Protein AF-A0A640WJK4-F1 (afdb_monomer)

Foldseek 3Di:
DDDDDPDPPDDDDDPVLLVLLLCCCPPVVDDLVVSCVVVVHDSVVSQVSCVVVVNNPPVVPPVPPPVVVLVVVLQCCLPVVVDALVVSQVVCVVVVNHDDSVVSVVSQVVDDPVSVVSNVVSVVVVVVVVVVVVVVVVVVVD

Sequence (142 aa):
MATCKPRENYRPWTRAEYDLVEKAIMRDNRQYASIAAELGRSVKSVRGAAQRIGVSSCRRHWRSPDWSKLDRKIVDMLECELMTPRQIAEKLTALGNPVHKDTIYRRIAAMPHNIRERARRNGTRIRVATGERVQRRRKLAA

Nearest PDB structures (foldseek):
  5clv-assembly4_M  TM=7.783E-01  e=7.505E-01  Escherichia coli
  5cm3-assembly1_A  TM=6.796E-01  e=7.937E-01  Escherichia coli
  2h27-assembly2_D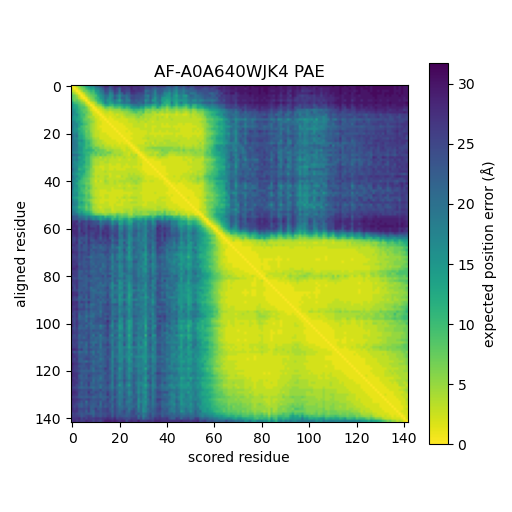  TM=8.608E-01  e=3.047E+00  Escherichia coli K-12
  4go1-assembly1_B-2  TM=9.492E-01  e=9.345E+00  Escherichia coli K-12
  1hlv-assembly1_A  TM=3.287E-01  e=1.555E+00  Homo sapiens

Organism: NCBI:txid2606937

pLDDT: mean 84.2, std 13.84, range [38.97, 95.44]

Mean predicted aligned error: 13.25 Å

Radius of gyration: 27.03 Å; Cα contacts (8 Å, |Δi|>4): 88; c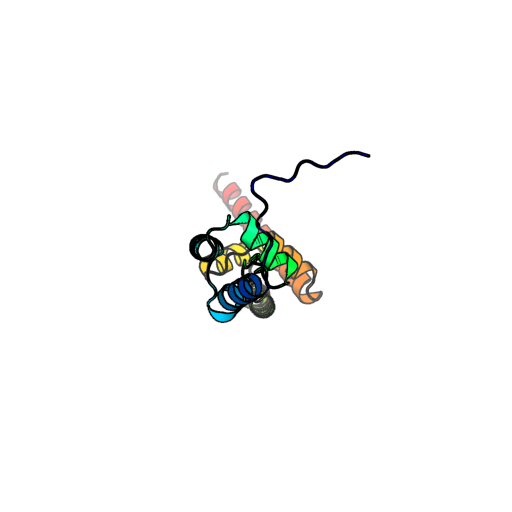hains: 1; bounding box: 52×34×88 Å

Structure (mmCIF, N/CA/C/O backbone):
data_AF-A0A640WJK4-F1
#
_entry.id   AF-A0A640WJK4-F1
#
loop_
_atom_site.group_PDB
_atom_site.id
_atom_site.type_symbol
_atom_site.label_atom_id
_atom_site.label_alt_id
_atom_site.label_comp_id
_atom_site.label_asym_id
_atom_site.label_entity_id
_atom_site.label_seq_id
_atom_site.pdbx_PDB_ins_code
_atom_site.Cartn_x
_atom_site.Cartn_y
_atom_site.Cartn_z
_atom_site.occupancy
_atom_site.B_iso_or_equiv
_atom_site.auth_seq_id
_atom_site.auth_comp_id
_atom_site.auth_asym_id
_atom_site.auth_atom_id
_atom_site.pdbx_PDB_model_num
ATOM 1 N N . MET A 1 1 ? 6.859 -3.807 56.913 1.00 38.97 1 MET A N 1
ATOM 2 C CA . MET A 1 1 ? 5.705 -3.693 55.994 1.00 38.97 1 MET A CA 1
ATOM 3 C C . MET A 1 1 ? 5.735 -2.305 55.370 1.00 38.97 1 MET A C 1
ATOM 5 O O . MET A 1 1 ? 5.607 -1.334 56.102 1.00 38.97 1 MET A O 1
ATOM 9 N N . ALA A 1 2 ? 6.015 -2.189 54.070 1.00 47.12 2 ALA A N 1
ATOM 10 C CA . ALA A 1 2 ? 6.084 -0.892 53.397 1.00 47.12 2 ALA A CA 1
ATOM 11 C C . ALA A 1 2 ? 4.663 -0.359 53.156 1.00 47.12 2 ALA A C 1
ATOM 13 O O . ALA A 1 2 ? 3.903 -0.938 52.384 1.00 47.12 2 ALA A O 1
ATOM 14 N N . THR A 1 3 ? 4.291 0.727 53.829 1.00 49.97 3 THR A N 1
ATOM 15 C CA . THR A 1 3 ? 3.040 1.438 53.567 1.00 49.97 3 THR A CA 1
ATOM 16 C C . THR A 1 3 ? 3.213 2.253 52.285 1.00 49.97 3 THR A C 1
ATOM 18 O O . THR A 1 3 ? 3.910 3.266 52.243 1.00 49.97 3 THR A O 1
ATOM 21 N N . CYS A 1 4 ? 2.626 1.785 51.181 1.00 52.59 4 CYS A N 1
ATOM 22 C CA . CYS A 1 4 ? 2.560 2.575 49.957 1.00 52.59 4 CYS A CA 1
ATOM 23 C C . CYS A 1 4 ? 1.761 3.853 50.242 1.00 52.59 4 CYS A C 1
ATOM 25 O O . CYS A 1 4 ? 0.564 3.783 50.516 1.00 52.59 4 CYS A O 1
ATOM 27 N N . LYS A 1 5 ? 2.418 5.019 50.173 1.00 54.62 5 LYS A N 1
ATOM 28 C CA . LYS A 1 5 ? 1.742 6.321 50.243 1.00 54.62 5 LYS A CA 1
ATOM 29 C C . LYS A 1 5 ? 0.614 6.355 49.197 1.00 54.62 5 LYS A C 1
ATOM 31 O O . LYS A 1 5 ? 0.883 6.051 48.028 1.00 54.62 5 LYS A O 1
ATOM 36 N N . PRO A 1 6 ? -0.630 6.701 49.571 1.00 52.44 6 PRO A N 1
ATOM 37 C CA . PRO A 1 6 ? -1.701 6.847 48.599 1.00 52.44 6 PRO A CA 1
ATOM 38 C C . PRO A 1 6 ? -1.326 7.960 47.616 1.00 52.44 6 PRO A C 1
ATOM 40 O O . PRO A 1 6 ? -0.845 9.022 48.006 1.00 52.44 6 PRO A O 1
ATOM 43 N N . ARG A 1 7 ? -1.503 7.709 46.315 1.00 58.22 7 ARG A N 1
ATOM 44 C CA . ARG A 1 7 ? -1.344 8.754 45.300 1.00 58.22 7 ARG A CA 1
ATOM 45 C C . ARG A 1 7 ? -2.455 9.779 45.530 1.00 58.22 7 ARG A C 1
ATOM 47 O O . ARG A 1 7 ? -3.611 9.443 45.297 1.00 58.22 7 ARG A O 1
ATOM 54 N N . GLU A 1 8 ? -2.103 11.001 45.927 1.00 56.00 8 GLU A N 1
ATOM 55 C CA . GLU A 1 8 ? -3.029 12.109 46.254 1.00 56.00 8 GLU A CA 1
ATOM 56 C C . GLU A 1 8 ? -4.069 12.421 45.156 1.00 56.00 8 GLU A C 1
ATOM 58 O O . GLU A 1 8 ? -5.093 13.028 45.432 1.00 56.00 8 GLU A O 1
ATOM 63 N N . ASN A 1 9 ? -3.873 11.926 43.928 1.00 61.75 9 ASN A N 1
ATOM 64 C CA . ASN A 1 9 ? -4.767 12.131 42.781 1.00 61.75 9 ASN A CA 1
ATOM 65 C C . ASN A 1 9 ? -5.485 10.854 42.289 1.00 61.75 9 ASN A C 1
ATOM 67 O O . ASN A 1 9 ? -5.917 10.783 41.133 1.00 61.75 9 ASN A O 1
ATOM 71 N N . TYR A 1 10 ? -5.583 9.799 43.107 1.00 67.06 10 TYR A N 1
ATOM 72 C CA . TYR A 1 10 ? -6.258 8.560 42.706 1.00 67.06 10 TYR A CA 1
ATOM 73 C C . TYR A 1 10 ? -7.779 8.643 42.897 1.00 67.06 10 TYR A C 1
ATOM 75 O O . TYR A 1 10 ? -8.307 8.356 43.966 1.00 67.06 10 TYR A O 1
ATOM 83 N N . ARG A 1 11 ? -8.497 8.978 41.818 1.00 80.38 11 ARG A N 1
ATOM 84 C CA . ARG A 1 11 ? -9.961 8.859 41.749 1.00 80.38 11 ARG A CA 1
ATOM 85 C C . ARG A 1 11 ? -10.349 7.475 41.194 1.00 80.38 11 ARG A C 1
ATOM 87 O O . ARG A 1 11 ? -10.099 7.230 40.003 1.00 80.38 11 ARG A O 1
ATOM 94 N N . PRO A 1 12 ? -10.952 6.567 41.988 1.00 83.62 12 PRO A N 1
ATOM 95 C CA . PRO A 1 12 ? -11.393 5.259 41.501 1.00 83.62 12 PRO A CA 1
ATOM 96 C C . PRO A 1 12 ? -12.452 5.420 40.405 1.00 83.62 12 PRO A C 1
ATOM 98 O O . PRO A 1 12 ? -13.181 6.408 40.385 1.00 83.62 12 PRO A O 1
ATOM 101 N N . TRP A 1 13 ? -12.483 4.493 39.448 1.00 86.94 13 TRP A N 1
ATOM 102 C CA . TRP A 1 13 ? -13.453 4.515 38.350 1.00 86.94 13 TRP A CA 1
ATOM 103 C C . TRP A 1 13 ? -14.763 3.870 38.793 1.00 86.94 13 TRP A C 1
ATOM 105 O O . TRP A 1 13 ? -14.747 2.747 39.296 1.00 86.94 13 TRP A O 1
ATOM 115 N N . THR A 1 14 ? -15.884 4.552 38.582 1.00 89.19 14 THR A N 1
ATOM 116 C CA . THR A 1 14 ? -17.212 3.978 38.822 1.00 89.19 14 THR A CA 1
ATOM 117 C C . THR A 1 14 ? -17.709 3.229 37.589 1.00 89.19 14 THR A C 1
ATOM 119 O O . THR A 1 14 ? -17.254 3.464 36.467 1.00 89.19 14 THR A O 1
ATOM 122 N N . ARG A 1 15 ? -18.678 2.324 37.778 1.00 86.19 15 ARG A N 1
ATOM 123 C CA . ARG A 1 15 ? -19.282 1.593 36.656 1.00 86.19 15 ARG A CA 1
ATOM 124 C C . ARG A 1 15 ? -19.960 2.533 35.653 1.00 86.19 15 ARG A C 1
ATOM 126 O O . ARG A 1 15 ? -19.750 2.381 34.458 1.00 86.19 15 ARG A O 1
ATOM 133 N N . ALA A 1 16 ? -20.660 3.557 36.142 1.00 86.81 16 ALA A N 1
ATOM 134 C CA . ALA A 1 16 ? -21.301 4.562 35.296 1.00 86.81 16 ALA A CA 1
ATOM 135 C C . ALA A 1 16 ? -20.293 5.347 34.433 1.00 86.81 16 ALA A C 1
ATOM 137 O O . ALA A 1 16 ? -20.574 5.639 33.273 1.00 86.81 16 ALA A O 1
ATOM 138 N N . GLU A 1 17 ? -19.100 5.651 34.962 1.00 87.31 17 GLU A N 1
ATOM 139 C CA . GLU A 1 17 ? -18.035 6.290 34.176 1.00 87.31 17 GLU A CA 1
ATOM 140 C C . GLU A 1 17 ? -17.533 5.375 33.050 1.00 87.31 17 GLU A C 1
ATOM 142 O O . GLU A 1 17 ? -17.248 5.855 31.954 1.00 87.31 17 GLU A O 1
ATOM 147 N N . TYR A 1 18 ? -17.444 4.062 33.286 1.00 87.88 18 TYR A N 1
ATOM 148 C CA . TYR A 1 18 ? -17.097 3.108 32.232 1.00 87.88 18 TYR A CA 1
ATOM 149 C C . TYR A 1 18 ? -18.170 3.017 31.151 1.00 87.88 18 TYR A C 1
ATOM 151 O O . TYR A 1 18 ? -17.827 3.066 29.971 1.00 87.88 18 TYR A O 1
ATOM 159 N N . ASP A 1 19 ? -19.442 2.944 31.541 1.00 87.00 19 ASP A N 1
ATOM 160 C CA . ASP A 1 19 ? -20.553 2.852 30.592 1.00 87.00 19 ASP A CA 1
ATOM 161 C C . ASP A 1 19 ? -20.664 4.136 29.739 1.00 87.00 19 ASP A C 1
ATOM 163 O O . ASP A 1 19 ? -21.013 4.079 28.558 1.00 87.00 19 ASP A O 1
ATOM 167 N N . LEU A 1 20 ? -20.316 5.305 30.299 1.00 86.62 20 LEU A N 1
ATOM 168 C CA . LEU A 1 20 ? -20.230 6.567 29.552 1.00 86.62 20 LEU A CA 1
ATOM 169 C C . LEU A 1 20 ? -19.080 6.535 28.540 1.00 86.62 20 LEU A C 1
ATOM 171 O O . LEU A 1 20 ? -19.283 6.876 27.376 1.00 86.62 20 LEU A O 1
ATOM 175 N N . VAL A 1 21 ? -17.888 6.091 28.953 1.00 86.19 21 VAL A N 1
ATOM 176 C CA . VAL A 1 21 ? -16.728 5.946 28.055 1.00 86.19 21 VAL A CA 1
ATOM 177 C C . VAL A 1 21 ? -17.039 4.976 26.912 1.00 86.19 21 VAL A C 1
ATOM 179 O O . VAL A 1 21 ? -16.734 5.279 25.760 1.00 86.19 21 VAL A O 1
ATOM 182 N N . GLU A 1 22 ? -17.676 3.842 27.205 1.00 83.44 22 GLU A N 1
ATOM 183 C CA . GLU A 1 22 ? -18.126 2.874 26.203 1.00 83.44 22 GLU A CA 1
ATOM 184 C C . GLU A 1 22 ? -19.106 3.499 25.208 1.00 83.44 22 GLU A C 1
ATOM 186 O O . GLU A 1 22 ? -18.848 3.471 24.003 1.00 83.44 22 GLU A O 1
ATOM 191 N N . LYS A 1 23 ? -20.184 4.131 25.690 1.00 84.19 23 LYS A N 1
ATOM 192 C CA . LYS A 1 23 ? -21.183 4.783 24.827 1.00 84.19 23 LYS A CA 1
ATOM 193 C C . LYS A 1 23 ? -20.561 5.885 23.970 1.00 84.19 23 LYS A C 1
ATOM 195 O O . LYS A 1 23 ? -20.757 5.886 22.757 1.00 84.19 23 LYS A O 1
ATOM 200 N N . ALA A 1 24 ? -19.760 6.766 24.564 1.00 84.06 24 ALA A N 1
ATOM 201 C CA . ALA A 1 24 ? -19.161 7.893 23.858 1.00 84.06 24 ALA A CA 1
ATOM 202 C C . ALA A 1 24 ? -18.168 7.454 22.766 1.00 84.06 24 ALA A C 1
ATOM 204 O O . ALA A 1 24 ? -18.048 8.119 21.735 1.00 84.06 24 ALA A O 1
ATOM 205 N N . ILE A 1 25 ? -17.456 6.339 22.969 1.00 79.81 25 ILE A N 1
ATOM 206 C 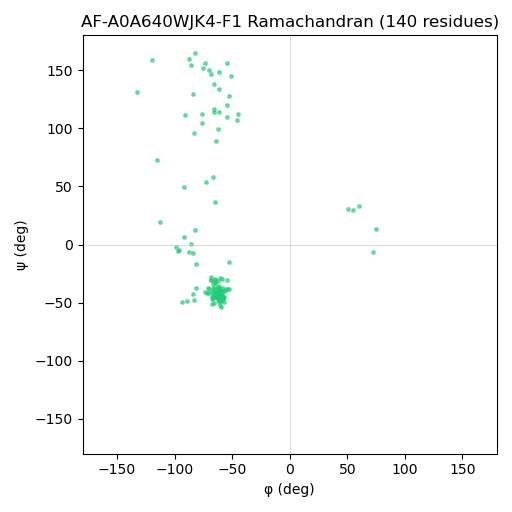CA . ILE A 1 25 ? -16.507 5.811 21.980 1.00 79.81 25 ILE A CA 1
ATOM 207 C C . ILE A 1 25 ? -17.223 4.981 20.913 1.00 79.81 25 ILE A C 1
ATOM 209 O O . ILE A 1 25 ? -16.952 5.170 19.728 1.00 79.81 25 ILE A O 1
ATOM 213 N N . MET A 1 26 ? -18.106 4.063 21.310 1.00 74.69 26 MET A N 1
ATOM 214 C CA . MET A 1 26 ? -18.721 3.105 20.388 1.00 74.69 26 MET A CA 1
ATOM 215 C C . MET A 1 26 ? -19.909 3.677 19.615 1.00 74.69 26 MET A C 1
ATOM 217 O O . MET A 1 26 ? -20.071 3.337 18.446 1.00 74.69 26 MET A O 1
ATOM 221 N N . ARG A 1 27 ? -20.740 4.523 20.239 1.00 75.06 27 ARG A N 1
ATOM 222 C CA . ARG A 1 27 ? -21.951 5.076 19.606 1.00 75.06 27 ARG A CA 1
ATOM 223 C C . ARG A 1 27 ? -21.688 6.428 18.961 1.00 75.06 27 ARG A C 1
ATOM 225 O O . ARG A 1 27 ? -21.982 6.610 17.786 1.00 75.06 27 ARG A O 1
ATOM 232 N N . ASP A 1 28 ? -21.062 7.337 19.704 1.00 75.31 28 ASP A N 1
ATOM 233 C CA . ASP A 1 28 ? -20.915 8.733 19.271 1.00 75.31 28 ASP A CA 1
ATOM 234 C C . ASP A 1 28 ? -19.566 9.014 18.584 1.00 75.31 28 ASP A C 1
ATOM 236 O O . ASP A 1 28 ? -19.318 10.120 18.103 1.00 75.31 28 ASP A O 1
ATOM 240 N N . ASN A 1 29 ? -18.662 8.024 18.550 1.00 73.81 29 ASN A N 1
ATOM 241 C CA . ASN A 1 29 ? -17.319 8.110 17.963 1.00 73.81 29 ASN A CA 1
ATOM 242 C C . ASN A 1 29 ? -16.497 9.330 18.446 1.00 73.81 29 ASN A C 1
ATOM 244 O O . ASN A 1 29 ? -15.646 9.874 17.723 1.00 73.81 29 ASN A O 1
ATOM 248 N N . ARG A 1 30 ? -16.737 9.766 19.688 1.00 80.31 30 ARG A N 1
ATOM 249 C CA . ARG A 1 30 ? -16.122 10.962 20.270 1.00 80.31 30 ARG A CA 1
ATOM 250 C C . ARG A 1 30 ? -14.637 10.744 20.542 1.00 80.31 30 ARG A C 1
ATOM 252 O O . ARG A 1 30 ? -14.161 9.632 20.779 1.00 80.31 30 ARG A O 1
ATOM 259 N N . GLN A 1 31 ? -13.869 11.829 20.474 1.00 79.88 31 GLN A N 1
ATOM 260 C CA . GLN A 1 31 ? -12.436 11.782 20.753 1.00 79.88 31 GLN A CA 1
ATOM 261 C C . GLN A 1 31 ? -12.174 11.680 22.262 1.00 79.88 31 GLN A C 1
ATOM 263 O O . GLN A 1 31 ? -12.926 12.201 23.082 1.00 79.88 31 GLN A O 1
ATOM 268 N N . TYR A 1 32 ? -11.051 11.070 22.649 1.00 83.81 32 TYR A N 1
ATOM 269 C CA . TYR A 1 32 ? -10.687 10.941 24.066 1.00 83.81 32 TYR A CA 1
ATOM 270 C C . TYR A 1 32 ? -10.559 12.289 24.788 1.00 83.81 32 TYR A C 1
ATOM 272 O O . TYR A 1 32 ? -10.819 12.354 25.984 1.00 83.81 32 TYR A O 1
ATOM 280 N N . ALA A 1 33 ? -10.187 13.358 24.074 1.00 84.12 33 ALA A N 1
ATOM 281 C CA . ALA A 1 33 ? -10.082 14.704 24.635 1.00 84.12 33 ALA A CA 1
ATOM 282 C C . ALA A 1 33 ? -11.440 15.264 25.091 1.00 84.12 33 ALA A C 1
ATOM 284 O O . ALA A 1 33 ? -11.530 15.817 26.182 1.00 84.12 33 ALA A O 1
ATOM 285 N N . SER A 1 34 ? -12.507 15.065 24.310 1.00 83.12 34 SER A N 1
ATOM 286 C CA . SER A 1 34 ? -13.843 15.541 24.688 1.00 83.12 34 SER A CA 1
ATOM 287 C C . SER A 1 34 ? -14.428 14.740 25.852 1.00 83.12 34 SER A C 1
ATOM 289 O O . SER A 1 34 ? -15.037 15.314 26.745 1.00 83.12 34 SER A O 1
ATOM 291 N N . ILE A 1 35 ? -14.187 13.425 25.880 1.00 86.38 35 ILE A N 1
ATOM 292 C CA . ILE A 1 35 ? -14.633 12.546 26.976 1.00 86.38 35 ILE A CA 1
ATOM 293 C C . ILE A 1 35 ? -13.897 12.894 28.281 1.00 86.38 35 ILE A C 1
ATOM 295 O O . ILE A 1 35 ? -14.476 12.880 29.362 1.00 86.38 35 ILE A O 1
ATOM 299 N N . ALA A 1 36 ? -12.611 13.236 28.181 1.00 88.19 36 ALA A N 1
ATOM 300 C CA . ALA A 1 36 ? -11.800 13.684 29.308 1.00 88.19 36 ALA A CA 1
ATOM 301 C C . ALA A 1 36 ? -12.316 14.995 29.921 1.00 88.19 36 ALA A C 1
ATOM 303 O O . ALA A 1 36 ? -12.410 15.086 31.146 1.00 88.19 36 ALA A O 1
ATOM 304 N N . ALA A 1 37 ? -12.690 15.964 29.079 1.00 87.62 37 ALA A N 1
ATOM 305 C CA . ALA A 1 37 ? -13.271 17.230 29.521 1.00 87.62 37 ALA A CA 1
ATOM 306 C C . ALA A 1 37 ? -14.607 17.026 30.256 1.00 87.62 37 ALA A C 1
ATOM 308 O O . ALA A 1 37 ? -14.823 17.621 31.305 1.00 87.62 37 ALA A O 1
ATOM 309 N N . GLU A 1 38 ? -15.460 16.133 29.754 1.00 86.88 38 GLU A N 1
ATOM 310 C CA . GLU A 1 38 ? -16.771 15.836 30.347 1.00 86.88 38 GLU A CA 1
ATOM 311 C C . GLU A 1 38 ? -16.673 15.090 31.687 1.00 86.88 38 GLU A C 1
ATOM 313 O O . GLU A 1 38 ? -17.404 15.386 32.626 1.00 86.88 38 GLU A O 1
ATOM 318 N N . LEU A 1 39 ? -15.729 14.153 31.812 1.00 85.25 39 LEU A N 1
ATOM 319 C CA . LEU A 1 39 ? -15.529 13.375 33.042 1.00 85.25 39 LEU A CA 1
ATOM 320 C C . LEU A 1 39 ? -14.655 14.084 34.090 1.00 85.25 39 LEU A C 1
ATOM 322 O O . LEU A 1 39 ? -14.471 13.552 35.194 1.00 85.25 39 LEU A O 1
ATOM 326 N N . GLY A 1 40 ? -14.058 15.229 33.741 1.00 87.00 40 GLY A N 1
ATOM 327 C CA . GLY A 1 40 ? -13.067 15.916 34.574 1.00 87.00 40 GLY A CA 1
ATOM 328 C C . GLY A 1 40 ? -11.835 15.048 34.860 1.00 87.00 40 GLY A C 1
ATOM 329 O O . GLY A 1 40 ? -11.275 15.085 35.954 1.00 87.00 40 GLY A O 1
ATOM 330 N N . ARG A 1 41 ? -11.438 14.191 33.911 1.00 86.94 41 ARG A N 1
ATOM 331 C CA . ARG A 1 41 ? -10.297 13.267 34.049 1.00 86.94 41 ARG A CA 1
ATOM 332 C C . ARG A 1 41 ? -9.247 13.558 32.987 1.00 86.94 41 ARG A C 1
ATOM 334 O O . ARG A 1 41 ? -9.537 14.098 31.931 1.00 86.94 41 ARG A O 1
ATOM 341 N N . SER A 1 42 ? -8.007 13.137 33.225 1.00 87.19 42 SER A N 1
ATOM 342 C CA . SER A 1 42 ? -6.961 13.262 32.206 1.00 87.19 42 SER A CA 1
ATOM 343 C C . SER A 1 42 ? -7.215 12.333 31.013 1.00 87.19 42 SER A C 1
ATOM 345 O O . SER A 1 42 ? -7.666 11.194 31.168 1.00 87.19 42 SER A O 1
ATOM 347 N N . VAL A 1 43 ? -6.825 12.778 29.816 1.00 86.75 43 VAL A N 1
ATOM 348 C CA . VAL A 1 43 ? -6.917 11.988 28.571 1.00 86.75 43 VAL A CA 1
ATOM 349 C C . VAL A 1 43 ? -6.222 10.628 28.712 1.00 86.75 43 VAL A C 1
ATOM 351 O O . VAL A 1 43 ? -6.726 9.607 28.245 1.00 86.75 43 VAL A O 1
ATOM 354 N N . LYS A 1 44 ? -5.080 10.586 29.414 1.00 85.00 44 LYS A N 1
ATOM 355 C CA . LYS A 1 44 ? -4.336 9.346 29.689 1.00 85.00 44 LYS A CA 1
ATOM 356 C C . LYS A 1 44 ? -5.149 8.366 30.544 1.00 85.00 44 LYS A C 1
ATOM 358 O O . LYS A 1 44 ? -5.112 7.166 30.281 1.00 85.00 44 LYS A O 1
ATOM 363 N N . SER A 1 45 ? -5.901 8.870 31.524 1.00 86.69 45 SER A N 1
ATOM 364 C CA . SER A 1 45 ? -6.776 8.060 32.379 1.00 86.69 45 SER A CA 1
ATOM 365 C C . SER A 1 45 ? -7.942 7.470 31.584 1.00 86.69 45 SER A C 1
ATOM 367 O O . SER A 1 45 ? -8.179 6.266 31.663 1.00 86.69 45 SER A O 1
ATOM 369 N N . VAL A 1 46 ? -8.600 8.280 30.744 1.00 87.50 46 VAL A N 1
ATOM 370 C CA . VAL A 1 46 ? -9.689 7.828 29.855 1.00 87.50 46 VAL A CA 1
ATOM 371 C C . VAL A 1 46 ? -9.193 6.771 28.868 1.00 87.50 46 VAL A C 1
ATOM 373 O O . VAL A 1 46 ? -9.830 5.735 28.706 1.00 87.50 46 VAL A O 1
ATOM 376 N N . ARG A 1 47 ? -8.011 6.965 28.269 1.00 85.31 47 ARG A N 1
ATOM 377 C CA . ARG A 1 47 ? -7.390 5.967 27.385 1.00 85.31 47 ARG A CA 1
ATOM 378 C C . ARG A 1 47 ? -7.124 4.643 28.109 1.00 85.31 47 ARG A C 1
ATOM 380 O O . ARG A 1 47 ? -7.424 3.583 27.568 1.00 85.31 47 ARG A O 1
ATOM 387 N N . GLY A 1 48 ? -6.583 4.699 29.328 1.00 86.00 48 GLY A N 1
ATOM 388 C CA . GLY A 1 48 ? -6.342 3.509 30.148 1.00 86.00 48 GLY A CA 1
ATOM 389 C C . GLY A 1 48 ? -7.630 2.836 30.634 1.00 86.00 48 GLY A C 1
ATOM 390 O O . GLY A 1 48 ? -7.661 1.621 30.811 1.00 86.00 48 GLY A O 1
ATOM 391 N N . ALA A 1 49 ? -8.708 3.592 30.848 1.00 86.88 49 ALA A N 1
ATOM 392 C CA . ALA A 1 49 ? -10.031 3.033 31.114 1.00 86.88 49 ALA A CA 1
ATOM 393 C C . ALA A 1 49 ? -10.592 2.322 29.887 1.00 86.88 49 ALA A C 1
ATOM 395 O O . ALA A 1 49 ? -10.91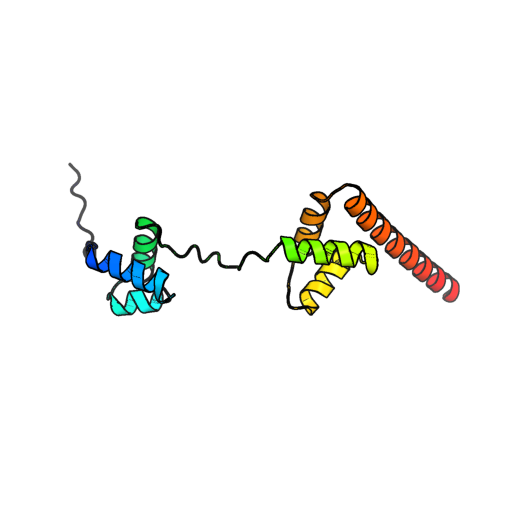5 1.147 29.999 1.00 86.88 49 ALA A O 1
ATOM 396 N N . ALA A 1 50 ? -10.593 2.978 28.724 1.00 85.19 50 ALA A N 1
ATOM 397 C CA . ALA A 1 50 ? -11.057 2.391 27.472 1.00 85.19 50 ALA A CA 1
ATOM 398 C C . ALA A 1 50 ? -10.308 1.089 27.134 1.00 85.19 50 ALA A C 1
ATOM 400 O O . ALA A 1 50 ? -10.919 0.121 26.698 1.00 85.19 50 ALA A O 1
ATOM 401 N N . GLN A 1 51 ? -8.998 1.028 27.397 1.00 83.25 51 GLN A N 1
ATOM 402 C CA . GLN A 1 51 ? -8.212 -0.196 27.215 1.00 83.25 51 GLN A CA 1
ATOM 403 C C . GLN A 1 51 ? -8.644 -1.323 28.163 1.00 83.25 51 GLN A C 1
ATOM 405 O O . GLN A 1 51 ? -8.734 -2.468 27.736 1.00 83.25 51 GLN A O 1
ATOM 410 N N . ARG A 1 52 ? -8.940 -1.009 29.432 1.00 83.25 52 ARG A N 1
ATOM 411 C CA . ARG A 1 52 ? -9.391 -1.998 30.428 1.00 83.25 52 ARG A CA 1
ATOM 412 C C . ARG A 1 52 ? -10.762 -2.591 30.107 1.00 83.25 52 ARG A C 1
ATOM 414 O O . ARG A 1 52 ? -10.972 -3.762 30.386 1.00 83.25 52 ARG A O 1
ATOM 421 N N . ILE A 1 53 ? -11.663 -1.809 29.513 1.00 82.81 53 ILE A N 1
ATOM 422 C CA . ILE A 1 53 ? -12.989 -2.287 29.083 1.00 82.81 53 ILE A CA 1
ATOM 423 C C . ILE A 1 53 ? -13.007 -2.788 27.630 1.00 82.81 53 ILE A C 1
ATOM 425 O O . ILE A 1 53 ? -14.069 -3.058 27.091 1.00 82.81 53 ILE A O 1
ATOM 429 N N . GLY A 1 54 ? -11.851 -2.880 26.963 1.00 76.56 54 GLY A N 1
ATOM 430 C CA . GLY A 1 54 ? -11.745 -3.389 25.588 1.00 76.56 54 GLY A CA 1
ATOM 431 C C . GLY A 1 54 ? -12.287 -2.458 24.496 1.00 76.56 54 GLY A C 1
ATOM 432 O O . GLY A 1 54 ? -12.082 -2.722 23.316 1.00 76.56 54 GLY A O 1
ATOM 433 N N . VAL A 1 55 ? -12.917 -1.339 24.860 1.00 74.94 55 VAL A N 1
ATOM 434 C CA . VAL A 1 55 ? -13.483 -0.365 23.910 1.00 74.94 55 VAL A CA 1
ATOM 435 C C . VAL A 1 55 ? -12.466 0.655 23.428 1.00 74.94 55 VAL A C 1
ATOM 437 O O . VAL A 1 55 ? -12.827 1.553 22.669 1.00 74.94 55 VAL A O 1
ATOM 440 N N . SER A 1 56 ? -11.207 0.570 23.889 1.00 65.31 56 SER A N 1
ATOM 441 C CA . SER A 1 56 ? -10.122 1.388 23.359 1.00 65.31 56 SER A CA 1
ATOM 442 C C . SER A 1 56 ? -10.246 1.338 21.862 1.00 65.31 56 SER A C 1
ATOM 444 O O . SER A 1 56 ? -10.053 0.275 21.267 1.00 65.31 56 SER A O 1
ATOM 446 N N . SER A 1 57 ? -10.583 2.484 21.269 1.00 53.78 57 SER A N 1
ATOM 447 C CA . SER A 1 57 ? -10.474 2.611 19.842 1.00 53.78 57 SER A CA 1
ATOM 448 C C . SER A 1 57 ? -9.032 2.226 19.571 1.00 53.78 57 SER A C 1
ATOM 450 O O . SER A 1 57 ? -8.069 2.909 19.947 1.00 53.78 57 SER A O 1
ATOM 452 N N . CYS A 1 58 ? -8.874 1.064 18.963 1.00 45.31 58 CYS A N 1
ATOM 453 C CA . CYS A 1 58 ? -7.716 0.699 18.201 1.00 45.31 58 CYS A CA 1
ATOM 454 C C . CYS A 1 58 ? -7.726 1.627 16.981 1.00 45.31 58 CYS A C 1
ATOM 456 O O . CYS A 1 58 ? -7.655 1.193 15.841 1.00 45.31 58 CYS A O 1
ATOM 458 N N . ARG A 1 59 ? -7.717 2.947 17.239 1.00 45.31 59 ARG A N 1
ATOM 459 C CA . ARG A 1 59 ? -7.355 4.048 16.359 1.00 45.31 59 ARG A CA 1
ATOM 460 C C . ARG A 1 59 ? -5.868 3.956 15.989 1.00 45.31 59 ARG A C 1
ATOM 462 O O . ARG A 1 59 ? -5.230 4.957 15.711 1.00 45.31 59 ARG A O 1
ATOM 469 N N . ARG A 1 60 ? -5.344 2.741 15.801 1.00 43.97 60 ARG A N 1
ATOM 470 C CA . ARG A 1 60 ? -4.615 2.436 14.567 1.00 43.97 60 ARG A CA 1
ATOM 471 C C . ARG A 1 60 ? -5.643 2.326 13.427 1.00 43.97 60 ARG A C 1
ATOM 473 O O . ARG A 1 60 ? -5.712 1.334 12.722 1.00 43.97 60 ARG A O 1
ATOM 480 N N . HIS A 1 61 ? -6.458 3.368 13.265 1.00 43.81 61 HIS A N 1
ATOM 481 C CA . HIS A 1 61 ? -7.308 3.600 12.107 1.00 43.81 61 HIS A CA 1
ATOM 482 C C . HIS A 1 61 ? -6.528 4.465 11.115 1.00 43.81 61 HIS A C 1
ATOM 484 O O . HIS A 1 61 ? -7.056 5.425 10.562 1.00 43.81 61 HIS A O 1
ATOM 490 N N . TRP A 1 62 ? -5.288 4.080 10.807 1.00 44.09 62 TRP A N 1
ATOM 491 C CA . TRP A 1 62 ? -5.000 4.050 9.382 1.00 44.09 62 TRP A CA 1
ATOM 492 C C . TRP A 1 62 ? -5.975 3.000 8.885 1.00 44.09 62 TRP A C 1
ATOM 494 O O . TRP A 1 62 ? -5.774 1.827 9.189 1.00 44.09 62 TRP A O 1
ATOM 504 N N . ARG A 1 63 ? -7.119 3.425 8.325 1.00 55.09 63 ARG A N 1
ATOM 505 C CA . ARG A 1 63 ? -8.067 2.507 7.691 1.00 55.09 63 ARG A CA 1
ATOM 506 C C . ARG A 1 63 ? -7.197 1.602 6.838 1.00 55.09 63 ARG A C 1
ATOM 508 O O . ARG A 1 63 ? -6.587 2.105 5.896 1.00 55.09 63 ARG A O 1
ATOM 515 N N . SER A 1 64 ? -7.021 0.345 7.259 1.00 61.88 64 SER A N 1
ATOM 516 C CA . SER A 1 64 ? -6.216 -0.585 6.481 1.00 61.88 64 SER A CA 1
ATOM 517 C C . SER A 1 64 ? -6.860 -0.545 5.108 1.00 61.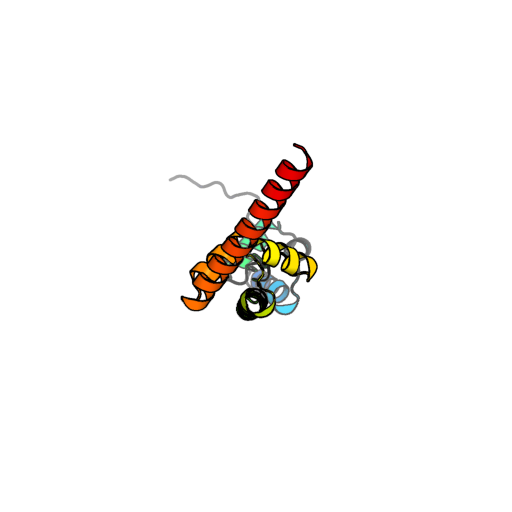88 64 SER A C 1
ATOM 519 O O . SER A 1 64 ? -8.081 -0.738 5.043 1.00 61.88 64 SER A O 1
ATOM 521 N N . PRO A 1 65 ? -6.118 -0.158 4.059 1.00 70.50 65 PRO A N 1
ATOM 522 C CA . PRO A 1 65 ? -6.705 -0.063 2.745 1.00 70.50 65 PR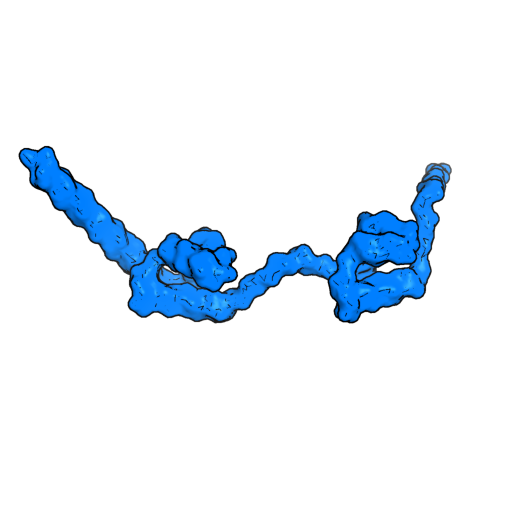O A CA 1
ATOM 523 C C . PRO A 1 65 ? -7.430 -1.369 2.444 1.00 70.50 65 PRO A C 1
ATOM 525 O O . PRO A 1 65 ? -6.996 -2.434 2.891 1.00 70.50 65 PRO A O 1
ATOM 528 N N . ASP A 1 66 ? -8.544 -1.289 1.726 1.00 85.06 66 ASP A N 1
ATOM 529 C CA . ASP A 1 66 ? -9.213 -2.486 1.231 1.00 85.06 66 ASP A CA 1
ATOM 530 C C . ASP A 1 66 ? -8.262 -3.176 0.241 1.00 85.06 66 ASP A C 1
ATOM 532 O O . ASP A 1 66 ? -8.217 -2.858 -0.951 1.00 85.06 66 ASP A O 1
ATOM 536 N N . TRP A 1 67 ? -7.420 -4.062 0.778 1.00 88.00 67 TRP A N 1
ATOM 537 C CA . TRP A 1 67 ? -6.341 -4.707 0.042 1.00 88.00 67 TRP A CA 1
ATOM 538 C C . TRP A 1 67 ? -6.888 -5.597 -1.058 1.00 88.00 67 TRP A C 1
ATOM 540 O O . TRP A 1 67 ? -6.264 -5.689 -2.103 1.00 88.00 67 TRP A O 1
ATOM 550 N N . SER A 1 68 ? -8.080 -6.164 -0.885 1.00 88.50 68 SER A N 1
ATOM 551 C CA . SER A 1 68 ? -8.742 -6.940 -1.931 1.00 88.50 68 SER A CA 1
ATOM 552 C C . SER A 1 68 ? -9.026 -6.081 -3.165 1.00 88.50 68 SER A C 1
ATOM 554 O O . SER A 1 68 ? -8.817 -6.526 -4.292 1.00 88.50 68 SER A O 1
ATOM 556 N N . LYS A 1 69 ? -9.455 -4.825 -2.977 1.00 90.56 69 LYS A N 1
ATOM 557 C CA . LYS A 1 69 ? -9.651 -3.881 -4.090 1.00 90.56 69 LYS A CA 1
ATOM 558 C C . LYS A 1 69 ? -8.335 -3.365 -4.658 1.00 90.56 69 LYS A C 1
ATOM 560 O O . LYS A 1 69 ? -8.216 -3.232 -5.874 1.00 90.56 69 LYS A O 1
ATOM 565 N N . LEU A 1 70 ? -7.360 -3.055 -3.804 1.00 92.00 70 LEU A N 1
ATOM 566 C CA . LEU A 1 70 ? -6.056 -2.579 -4.268 1.00 92.00 70 LEU A CA 1
ATOM 567 C C . LEU A 1 70 ? -5.284 -3.653 -5.027 1.00 92.00 70 LEU A C 1
ATOM 569 O O . LEU A 1 70 ? -4.675 -3.336 -6.039 1.00 92.00 70 LEU A O 1
ATOM 573 N N . ASP A 1 71 ? -5.340 -4.907 -4.594 1.00 93.94 71 ASP A N 1
ATOM 574 C CA . ASP A 1 71 ? -4.670 -6.015 -5.268 1.00 93.94 71 ASP A CA 1
ATOM 575 C C . ASP A 1 71 ? -5.221 -6.227 -6.675 1.00 93.94 71 ASP A C 1
ATOM 577 O O . ASP A 1 71 ? -4.434 -6.385 -7.602 1.00 93.94 71 ASP A O 1
ATOM 581 N N . ARG A 1 72 ? -6.549 -6.157 -6.857 1.00 94.06 72 ARG A N 1
ATOM 582 C CA . ARG A 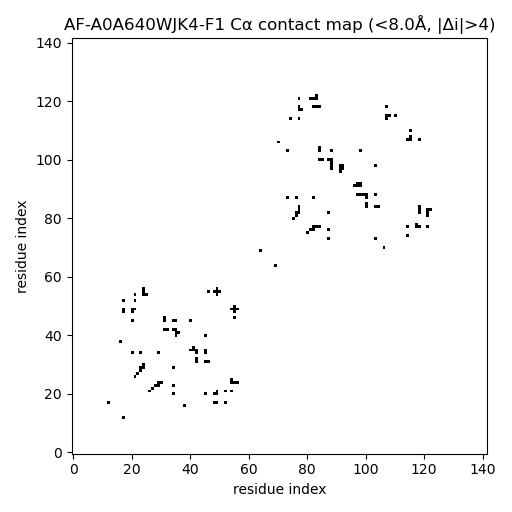1 72 ? -7.165 -6.202 -8.195 1.00 94.06 72 ARG A CA 1
ATOM 583 C C . ARG A 1 72 ? -6.620 -5.087 -9.083 1.00 94.06 72 ARG A C 1
ATOM 585 O O . ARG A 1 72 ? -6.108 -5.367 -10.155 1.00 94.06 72 ARG A O 1
ATOM 592 N N . LYS A 1 73 ? -6.598 -3.847 -8.581 1.00 94.06 73 LYS A N 1
ATOM 593 C CA . LYS A 1 73 ? -6.017 -2.708 -9.313 1.00 94.06 73 LYS A CA 1
ATOM 594 C C . LYS A 1 73 ? -4.534 -2.905 -9.636 1.00 94.06 73 LYS A C 1
ATOM 596 O O . LYS A 1 73 ? -4.095 -2.529 -10.716 1.00 94.06 73 LYS A O 1
ATOM 601 N N . ILE A 1 74 ? -3.751 -3.462 -8.709 1.00 94.31 74 ILE A N 1
ATOM 602 C CA . ILE A 1 74 ? -2.327 -3.756 -8.930 1.00 94.31 74 ILE A CA 1
ATOM 603 C C . ILE A 1 74 ? -2.176 -4.778 -10.062 1.00 94.31 74 ILE A C 1
ATOM 605 O O . ILE A 1 74 ? -1.331 -4.581 -10.933 1.00 94.31 74 ILE A O 1
ATOM 609 N N . VAL A 1 75 ? -2.989 -5.838 -10.068 1.00 94.56 75 VAL A N 1
ATOM 610 C CA . VAL A 1 75 ? -2.998 -6.851 -11.133 1.00 94.56 75 VAL A CA 1
ATOM 611 C C . VAL A 1 75 ? -3.398 -6.226 -12.470 1.00 94.56 75 VAL A C 1
ATOM 613 O O . VAL A 1 75 ? -2.649 -6.368 -13.433 1.00 94.56 75 VAL A O 1
ATOM 616 N N . ASP A 1 76 ? -4.474 -5.439 -12.513 1.00 94.81 76 ASP A N 1
ATOM 617 C CA . ASP A 1 76 ? -4.925 -4.757 -13.732 1.00 94.81 76 ASP A CA 1
ATOM 618 C C . ASP A 1 76 ? -3.827 -3.843 -14.307 1.00 94.81 76 ASP A C 1
ATOM 620 O O . ASP A 1 76 ? -3.526 -3.883 -15.499 1.00 94.81 76 ASP A O 1
ATOM 624 N N . MET A 1 77 ? -3.151 -3.053 -13.465 1.00 94.50 77 MET A N 1
ATOM 625 C CA . MET A 1 77 ? -2.056 -2.177 -13.909 1.00 94.50 77 MET A CA 1
ATOM 626 C C . MET A 1 77 ? -0.811 -2.960 -14.365 1.00 94.50 77 MET A C 1
ATOM 628 O O . MET A 1 77 ? -0.071 -2.502 -15.241 1.00 94.50 77 MET A O 1
ATOM 632 N N . LEU A 1 78 ? -0.551 -4.138 -13.790 1.00 92.94 78 LEU A N 1
ATOM 633 C CA . LEU A 1 78 ? 0.541 -5.018 -14.218 1.00 92.94 78 LEU A CA 1
ATOM 634 C C . LEU A 1 78 ? 0.254 -5.684 -15.566 1.00 92.94 78 LEU A C 1
ATOM 636 O O . LEU A 1 78 ? 1.171 -5.823 -16.381 1.00 92.94 78 LEU A O 1
ATOM 640 N N . GLU A 1 79 ? -0.982 -6.132 -15.777 1.00 91.69 79 GLU A N 1
ATOM 641 C CA . GLU A 1 79 ? -1.371 -6.931 -16.937 1.00 91.69 79 GLU A CA 1
ATOM 642 C C . GLU A 1 79 ? -1.807 -6.071 -18.124 1.00 91.69 79 GLU A C 1
ATOM 644 O O . GLU A 1 79 ? -1.291 -6.271 -19.224 1.00 91.69 79 GLU A O 1
ATOM 649 N N . CYS A 1 80 ? -2.687 -5.093 -17.905 1.00 90.62 80 CYS A N 1
ATOM 650 C CA . CYS A 1 80 ? -3.263 -4.262 -18.963 1.00 90.62 80 CYS A CA 1
ATOM 651 C C . CYS A 1 80 ? -2.352 -3.089 -19.334 1.00 90.62 80 CYS A C 1
ATOM 653 O O . CYS A 1 80 ? -2.157 -2.792 -20.509 1.00 90.62 80 CYS A O 1
ATOM 655 N N . GLU A 1 81 ? -1.771 -2.424 -18.334 1.00 87.88 81 GLU A N 1
ATOM 656 C CA . GLU A 1 81 ? -0.974 -1.207 -18.553 1.00 87.88 81 GLU A CA 1
ATOM 657 C C . GLU A 1 81 ? 0.534 -1.469 -18.614 1.00 87.88 81 GLU A C 1
ATOM 659 O O . GLU A 1 81 ? 1.319 -0.563 -18.897 1.00 87.88 81 GLU A O 1
ATOM 664 N N . LEU A 1 82 ? 0.950 -2.715 -18.358 1.00 92.19 82 LEU A N 1
ATOM 665 C CA . LEU A 1 82 ? 2.347 -3.152 -18.385 1.00 92.19 82 LEU A CA 1
ATOM 666 C C . LEU A 1 82 ? 3.261 -2.321 -17.466 1.00 92.19 82 LEU A C 1
ATOM 668 O O . LEU A 1 82 ? 4.459 -2.165 -17.725 1.00 92.19 82 LEU A O 1
ATOM 672 N N . MET A 1 83 ? 2.705 -1.793 -16.374 1.00 93.25 83 MET A N 1
ATOM 673 C CA . MET A 1 83 ? 3.429 -0.921 -15.457 1.00 93.25 83 MET A CA 1
ATOM 674 C C . MET A 1 83 ? 4.425 -1.693 -14.592 1.00 93.25 83 MET A C 1
ATOM 676 O O . MET A 1 83 ? 4.297 -2.893 -14.338 1.00 93.25 83 MET A O 1
ATOM 680 N N . THR A 1 84 ? 5.440 -0.981 -14.110 1.00 94.75 84 THR A N 1
ATOM 681 C CA . THR A 1 84 ? 6.339 -1.468 -13.058 1.00 94.75 84 THR A CA 1
ATOM 682 C C . THR A 1 84 ? 5.755 -1.181 -11.671 1.00 94.75 84 THR A C 1
ATOM 684 O O . THR A 1 84 ? 5.033 -0.196 -11.511 1.00 94.75 84 THR A O 1
ATOM 687 N N . PRO A 1 85 ? 6.116 -1.946 -10.622 1.00 93.56 85 PRO A N 1
ATOM 688 C CA . PRO A 1 85 ? 5.613 -1.712 -9.262 1.00 93.56 85 PRO A CA 1
ATOM 689 C C . PRO A 1 85 ? 5.831 -0.282 -8.743 1.00 93.56 85 PRO A C 1
ATOM 691 O O . PRO A 1 85 ? 5.023 0.239 -7.979 1.00 93.56 85 PRO A O 1
ATOM 694 N N . ARG A 1 86 ? 6.902 0.385 -9.195 1.00 93.75 86 ARG A N 1
ATOM 695 C CA . ARG A 1 86 ? 7.151 1.801 -8.903 1.00 93.75 86 ARG A CA 1
ATOM 696 C C . ARG A 1 86 ? 6.100 2.715 -9.542 1.00 93.75 86 ARG A C 1
ATOM 698 O O . ARG A 1 86 ? 5.530 3.541 -8.841 1.00 93.75 86 ARG A O 1
ATOM 705 N N . GLN A 1 87 ? 5.839 2.552 -10.838 1.00 94.50 87 GLN A N 1
ATOM 706 C CA . GLN A 1 87 ? 4.835 3.347 -11.559 1.00 94.50 87 GLN A CA 1
ATOM 707 C C . GLN A 1 87 ? 3.432 3.123 -10.990 1.00 94.50 87 GLN A C 1
ATOM 709 O O . GLN A 1 87 ? 2.650 4.060 -10.886 1.00 94.50 87 GLN A O 1
ATOM 714 N N . ILE A 1 88 ? 3.137 1.898 -10.551 1.00 95.19 88 ILE A N 1
ATOM 715 C CA . ILE A 1 88 ? 1.880 1.573 -9.872 1.00 95.19 88 ILE A CA 1
ATOM 716 C C . ILE A 1 88 ? 1.752 2.369 -8.567 1.00 95.19 88 ILE A C 1
ATOM 718 O O . ILE A 1 88 ? 0.694 2.932 -8.311 1.00 95.19 88 ILE A O 1
ATOM 722 N N . ALA A 1 89 ? 2.813 2.481 -7.757 1.00 94.31 89 ALA A N 1
ATOM 723 C CA . ALA A 1 89 ? 2.785 3.293 -6.533 1.00 94.31 89 ALA A CA 1
ATOM 724 C C . ALA A 1 89 ? 2.498 4.775 -6.820 1.00 94.31 89 ALA A C 1
ATOM 726 O O . ALA A 1 89 ? 1.673 5.399 -6.149 1.00 94.31 89 ALA A O 1
ATOM 727 N N . GLU A 1 90 ? 3.158 5.325 -7.840 1.00 94.00 90 GLU A N 1
ATOM 728 C CA . GLU A 1 90 ? 2.965 6.705 -8.293 1.00 94.00 90 GLU A CA 1
ATOM 729 C C . GLU A 1 90 ? 1.516 6.915 -8.777 1.00 94.00 90 GLU A C 1
ATOM 731 O O . GLU A 1 90 ? 0.841 7.850 -8.340 1.00 94.00 90 GLU A O 1
ATOM 736 N N . LYS A 1 91 ? 0.981 5.986 -9.580 1.00 94.50 91 LYS A N 1
ATOM 737 C CA . LYS A 1 91 ? -0.396 6.042 -10.087 1.00 94.50 91 LYS A CA 1
ATOM 738 C C . LYS A 1 91 ? -1.443 5.879 -8.986 1.00 94.50 91 LYS A C 1
ATOM 740 O O . LYS A 1 91 ? -2.419 6.622 -8.957 1.00 94.50 91 LYS A O 1
ATOM 745 N N . LEU A 1 92 ? -1.256 4.943 -8.058 1.00 91.88 92 LEU A N 1
ATOM 746 C CA . LEU A 1 92 ? -2.162 4.761 -6.920 1.00 91.88 92 LEU A CA 1
ATOM 747 C C . LEU A 1 92 ? -2.206 6.014 -6.039 1.00 91.88 92 LEU A C 1
ATOM 749 O O . LEU A 1 92 ? -3.287 6.417 -5.612 1.00 91.88 92 LEU A O 1
ATOM 753 N N . THR A 1 93 ? -1.061 6.673 -5.850 1.00 90.44 93 THR A N 1
ATOM 754 C CA . THR A 1 93 ? -0.981 7.956 -5.140 1.00 90.44 93 THR A CA 1
ATOM 755 C C . THR A 1 93 ? -1.776 9.044 -5.864 1.00 90.44 93 THR A C 1
ATOM 757 O O . THR A 1 93 ? -2.575 9.726 -5.226 1.00 90.44 93 THR A O 1
ATOM 760 N N . ALA A 1 94 ? -1.647 9.150 -7.191 1.00 90.62 94 ALA A N 1
ATOM 761 C CA . ALA A 1 94 ? -2.439 10.083 -7.999 1.00 90.62 94 ALA A CA 1
ATOM 762 C C . ALA A 1 94 ? -3.955 9.799 -7.942 1.00 90.62 94 ALA A C 1
ATOM 764 O O . ALA A 1 94 ? -4.762 10.720 -7.990 1.00 90.62 94 ALA A O 1
ATOM 765 N N . LEU A 1 95 ? -4.351 8.533 -7.775 1.00 89.38 95 LEU A N 1
ATOM 766 C CA . LEU A 1 95 ? -5.746 8.101 -7.611 1.00 89.38 95 LEU A CA 1
ATOM 767 C C . LEU A 1 95 ? -6.271 8.237 -6.167 1.00 89.38 95 LEU A C 1
ATOM 769 O O . LEU A 1 95 ? -7.293 7.637 -5.830 1.00 89.38 95 LEU A O 1
ATOM 773 N N . GLY A 1 96 ? -5.562 8.946 -5.283 1.00 85.94 96 GLY A N 1
ATOM 774 C CA . GLY A 1 96 ? -5.970 9.156 -3.889 1.00 85.94 96 GLY A CA 1
ATOM 775 C C . GLY A 1 96 ? -5.794 7.934 -2.980 1.00 85.94 96 GLY A C 1
ATOM 776 O O . GLY A 1 96 ? -6.320 7.908 -1.870 1.00 85.94 96 GLY A O 1
ATOM 777 N N . ASN A 1 97 ? -5.055 6.917 -3.430 1.00 87.25 97 ASN A N 1
ATOM 778 C CA . ASN A 1 97 ? -4.728 5.715 -2.665 1.00 87.25 97 ASN A CA 1
ATOM 779 C C . ASN A 1 97 ? -3.207 5.655 -2.433 1.00 87.25 97 ASN A C 1
ATOM 781 O O . ASN A 1 97 ? -2.524 4.856 -3.077 1.00 87.25 97 ASN A O 1
ATOM 785 N N . PRO A 1 98 ? -2.640 6.503 -1.555 1.00 87.56 98 PRO A N 1
ATOM 786 C CA . PRO A 1 98 ? -1.199 6.544 -1.346 1.00 87.56 98 PRO A CA 1
ATOM 787 C C . PRO A 1 98 ? -0.709 5.228 -0.735 1.00 87.56 98 PRO A C 1
ATOM 789 O O . PRO A 1 98 ? -1.077 4.858 0.382 1.00 87.56 98 PRO A O 1
ATOM 792 N N . VAL A 1 99 ? 0.141 4.514 -1.474 1.00 89.38 99 VAL A N 1
ATOM 793 C CA . VAL A 1 99 ? 0.749 3.251 -1.043 1.00 89.38 99 VAL A CA 1
ATOM 794 C C . VAL A 1 99 ? 2.243 3.300 -1.321 1.00 89.38 99 VAL A C 1
ATOM 796 O O . VAL A 1 99 ? 2.678 3.620 -2.425 1.00 89.38 99 VAL A O 1
ATOM 799 N N . HIS A 1 100 ? 3.050 2.941 -0.322 1.00 91.31 100 HIS A N 1
ATOM 800 C CA . HIS A 1 100 ? 4.495 2.850 -0.502 1.00 91.31 100 HIS A CA 1
ATOM 801 C C . HIS A 1 100 ? 4.862 1.726 -1.484 1.00 91.31 100 HIS A C 1
ATOM 803 O O . HIS A 1 100 ? 4.336 0.613 -1.384 1.00 91.31 100 HIS A O 1
ATOM 809 N N . LYS A 1 101 ? 5.823 1.981 -2.380 1.00 92.19 101 LYS A N 1
ATOM 810 C CA . LYS A 1 101 ? 6.278 1.015 -3.399 1.00 92.19 101 LYS A CA 1
ATOM 811 C C . LYS A 1 101 ? 6.677 -0.345 -2.807 1.00 92.19 101 LYS A C 1
ATOM 813 O O . LYS A 1 101 ? 6.339 -1.379 -3.372 1.00 92.19 101 LYS A O 1
ATOM 818 N N . ASP A 1 102 ? 7.322 -0.366 -1.638 1.00 94.25 102 ASP A N 1
ATOM 819 C CA . ASP A 1 102 ? 7.768 -1.618 -1.002 1.00 94.25 102 ASP A CA 1
ATOM 820 C C . ASP A 1 102 ? 6.594 -2.468 -0.517 1.00 94.25 102 ASP A C 1
ATOM 822 O O . ASP A 1 102 ? 6.672 -3.695 -0.466 1.00 94.25 102 ASP A O 1
ATOM 826 N N . THR A 1 103 ? 5.471 -1.834 -0.179 1.00 92.88 103 THR A N 1
ATOM 827 C CA . THR A 1 103 ? 4.247 -2.564 0.137 1.00 92.88 103 THR A CA 1
ATOM 828 C C . THR A 1 103 ? 3.714 -3.260 -1.108 1.00 92.88 103 THR A C 1
ATOM 830 O O . THR A 1 103 ? 3.370 -4.433 -1.025 1.00 92.88 103 THR A O 1
ATOM 833 N N . ILE A 1 104 ? 3.750 -2.606 -2.271 1.00 93.38 104 ILE A N 1
ATOM 834 C CA . ILE A 1 104 ? 3.365 -3.218 -3.552 1.00 93.38 104 ILE A CA 1
ATOM 835 C C . ILE A 1 104 ? 4.286 -4.394 -3.891 1.00 93.38 104 ILE A C 1
ATOM 837 O O . ILE A 1 104 ? 3.793 -5.470 -4.218 1.00 93.38 104 ILE A O 1
ATOM 841 N N . TYR A 1 105 ? 5.606 -4.240 -3.734 1.00 94.62 105 TYR A N 1
ATOM 842 C CA . TYR A 1 105 ? 6.549 -5.349 -3.925 1.00 94.62 105 TYR A CA 1
ATOM 843 C C . TYR A 1 105 ? 6.232 -6.546 -3.021 1.00 94.62 105 TYR A C 1
ATOM 845 O O . TYR A 1 105 ? 6.197 -7.676 -3.505 1.00 94.62 105 TYR A O 1
ATOM 853 N N . ARG A 1 106 ? 5.940 -6.314 -1.734 1.00 95.06 106 ARG A N 1
ATOM 854 C CA . ARG A 1 106 ? 5.533 -7.383 -0.807 1.00 95.06 106 ARG A CA 1
ATOM 855 C C . ARG A 1 106 ? 4.218 -8.047 -1.213 1.00 95.06 106 ARG A C 1
ATOM 857 O O . ARG A 1 106 ? 4.124 -9.267 -1.126 1.00 95.06 106 ARG A O 1
ATOM 864 N N . ARG A 1 107 ? 3.222 -7.280 -1.676 1.00 94.50 107 ARG A N 1
ATOM 865 C CA . ARG A 1 107 ? 1.954 -7.842 -2.180 1.00 94.50 107 ARG A CA 1
ATOM 866 C C . ARG A 1 107 ? 2.199 -8.733 -3.391 1.00 94.50 107 ARG A C 1
ATOM 868 O O . ARG A 1 107 ? 1.780 -9.882 -3.379 1.00 94.50 107 ARG A O 1
ATOM 875 N N . ILE A 1 108 ? 2.947 -8.246 -4.381 1.00 94.94 108 ILE A N 1
ATOM 876 C CA . ILE A 1 108 ? 3.276 -9.011 -5.592 1.00 94.94 108 ILE A CA 1
ATOM 877 C C . ILE A 1 108 ? 4.055 -10.283 -5.243 1.00 94.94 108 ILE A C 1
ATOM 879 O O . ILE A 1 108 ? 3.780 -11.337 -5.805 1.00 94.94 108 ILE A O 1
ATOM 883 N N . ALA A 1 109 ? 4.988 -10.228 -4.289 1.00 94.44 109 ALA A N 1
ATOM 884 C CA . ALA A 1 109 ? 5.734 -11.409 -3.851 1.00 94.44 109 ALA A CA 1
ATOM 885 C C . ALA A 1 109 ? 4.833 -12.513 -3.262 1.00 94.44 109 ALA A C 1
ATOM 887 O O . ALA A 1 109 ? 5.168 -13.690 -3.386 1.00 94.44 109 ALA A O 1
ATOM 888 N N . ALA A 1 110 ? 3.694 -12.139 -2.670 1.00 94.31 110 ALA A N 1
ATOM 889 C CA . ALA A 1 110 ? 2.686 -13.058 -2.145 1.00 94.31 110 ALA A CA 1
ATOM 890 C C . ALA A 1 110 ? 1.641 -13.506 -3.191 1.00 94.31 110 ALA A C 1
ATOM 892 O O . ALA A 1 110 ? 0.815 -14.366 -2.894 1.00 94.31 110 ALA A O 1
ATOM 893 N N . MET A 1 111 ? 1.652 -12.938 -4.402 1.00 93.88 111 MET A N 1
ATOM 894 C CA . MET A 1 111 ? 0.720 -13.282 -5.483 1.00 93.88 111 MET A CA 1
ATOM 895 C C . MET A 1 111 ? 1.163 -14.536 -6.269 1.00 93.88 111 MET A C 1
ATOM 897 O O . MET A 1 111 ? 2.329 -14.952 -6.202 1.00 93.88 111 MET A O 1
ATOM 901 N N . PRO A 1 112 ? 0.254 -15.137 -7.066 1.00 95.44 112 PRO A N 1
ATOM 902 C CA . PRO A 1 112 ? 0.567 -16.281 -7.920 1.00 95.44 112 PRO A CA 1
ATOM 903 C C . PRO A 1 112 ? 1.755 -16.044 -8.871 1.00 95.44 112 PRO A C 1
ATOM 905 O O . PRO A 1 112 ? 2.124 -14.914 -9.202 1.00 95.44 112 PRO A O 1
ATOM 908 N N . HIS A 1 113 ? 2.391 -17.136 -9.307 1.00 94.44 113 HIS A N 1
ATOM 909 C CA . HIS A 1 113 ? 3.639 -17.102 -10.083 1.00 94.44 113 HIS A CA 1
ATOM 910 C C . HIS A 1 113 ? 3.550 -16.264 -11.371 1.00 94.44 113 HIS A C 1
ATOM 912 O O . HIS A 1 113 ? 4.469 -15.505 -11.671 1.00 94.44 113 HIS A O 1
ATOM 918 N N . ASN A 1 114 ? 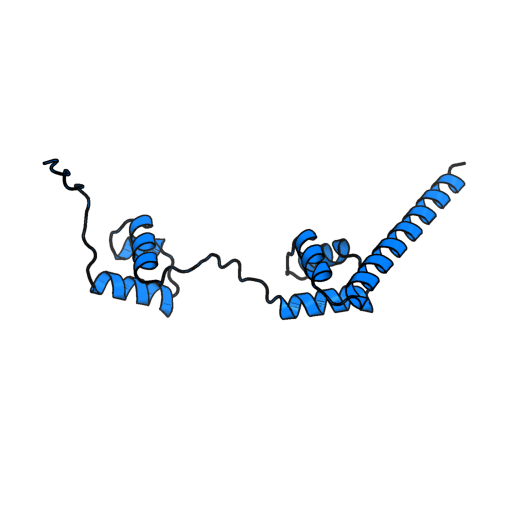2.436 -16.343 -12.100 1.00 94.62 114 ASN A N 1
ATOM 919 C CA . ASN A 1 114 ? 2.202 -15.572 -13.326 1.00 94.62 114 ASN A CA 1
ATOM 920 C C . ASN A 1 114 ? 2.283 -14.052 -13.098 1.00 94.62 114 ASN A C 1
ATOM 922 O O . ASN A 1 114 ? 2.876 -13.349 -13.916 1.00 94.62 114 ASN A O 1
ATOM 926 N N . ILE A 1 115 ? 1.753 -13.549 -11.980 1.00 94.50 115 ILE A N 1
ATOM 927 C CA . ILE A 1 115 ? 1.776 -12.116 -11.655 1.00 94.50 115 ILE A CA 1
ATOM 928 C C . ILE A 1 115 ? 3.198 -11.657 -11.320 1.00 94.50 115 ILE A C 1
ATOM 930 O O . ILE A 1 115 ? 3.654 -10.612 -11.794 1.00 94.50 115 ILE A O 1
ATOM 934 N N . ARG A 1 116 ? 3.939 -12.472 -10.560 1.00 95.38 116 ARG A N 1
ATOM 935 C C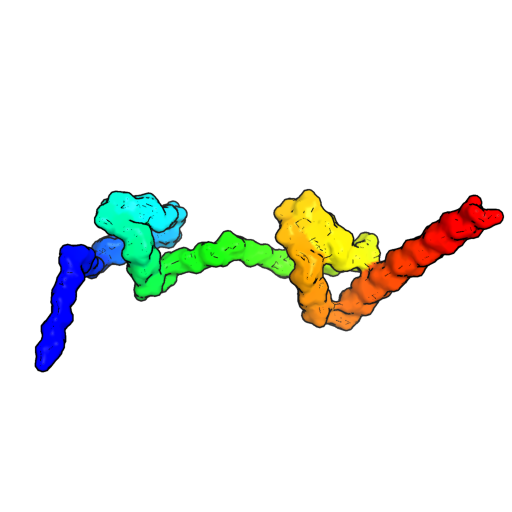A . ARG A 1 116 ? 5.353 -12.217 -10.240 1.00 95.38 116 ARG A CA 1
ATOM 936 C C . ARG A 1 116 ? 6.214 -12.161 -11.501 1.00 95.38 116 ARG A C 1
ATOM 938 O O . ARG A 1 116 ? 6.991 -11.221 -11.681 1.00 95.38 116 ARG A O 1
ATOM 945 N N . GLU A 1 117 ? 6.024 -13.120 -12.402 1.00 94.38 117 GLU A N 1
ATOM 946 C CA . GLU A 1 117 ? 6.687 -13.156 -13.708 1.00 94.38 117 GLU A CA 1
ATOM 947 C C . GLU A 1 117 ? 6.336 -11.938 -14.567 1.00 94.38 117 GLU A C 1
ATOM 949 O O . GLU A 1 117 ? 7.223 -11.316 -15.159 1.00 94.38 117 GLU A O 1
ATOM 954 N N . ARG A 1 118 ? 5.061 -11.534 -14.600 1.00 93.31 118 ARG A N 1
ATOM 955 C CA . ARG A 1 118 ? 4.623 -10.343 -15.338 1.00 93.31 118 ARG A CA 1
ATOM 956 C C . ARG A 1 118 ? 5.331 -9.085 -14.837 1.00 93.31 118 ARG A C 1
ATOM 958 O O . ARG A 1 118 ? 5.914 -8.358 -15.641 1.00 93.31 118 ARG A O 1
ATOM 965 N N . ALA A 1 119 ? 5.365 -8.868 -13.521 1.00 94.38 119 ALA A N 1
ATOM 966 C CA . ALA A 1 119 ? 6.057 -7.728 -12.920 1.00 94.38 119 ALA A CA 1
ATOM 967 C C . ALA A 1 119 ? 7.556 -7.707 -13.272 1.00 94.38 119 ALA A C 1
ATOM 969 O O . ALA A 1 119 ? 8.103 -6.656 -13.626 1.00 94.38 119 ALA A O 1
ATOM 970 N N . ARG A 1 120 ? 8.217 -8.874 -13.249 1.00 93.88 120 ARG A N 1
ATOM 971 C CA . ARG A 1 120 ? 9.622 -9.020 -13.656 1.00 93.88 120 ARG A CA 1
ATOM 972 C C . ARG A 1 120 ? 9.825 -8.660 -15.129 1.00 93.88 120 ARG A C 1
ATOM 974 O O . ARG A 1 120 ? 10.744 -7.904 -15.451 1.00 93.88 120 ARG A O 1
ATOM 981 N N . ARG A 1 121 ? 8.966 -9.157 -16.024 1.00 94.69 121 ARG A N 1
ATOM 982 C CA . ARG A 1 121 ? 9.027 -8.867 -17.468 1.00 94.69 121 ARG A CA 1
ATOM 983 C C . ARG A 1 121 ? 8.834 -7.383 -17.756 1.00 94.69 121 ARG A C 1
ATOM 985 O O . ARG A 1 121 ? 9.626 -6.823 -18.512 1.00 94.69 121 ARG A O 1
ATOM 992 N N . ASN A 1 122 ? 7.868 -6.730 -17.112 1.00 94.88 122 ASN A N 1
ATOM 993 C CA . ASN A 1 122 ? 7.649 -5.286 -17.254 1.00 94.88 122 ASN A CA 1
ATOM 994 C C . ASN A 1 122 ? 8.907 -4.499 -16.846 1.00 94.88 122 ASN A C 1
ATOM 996 O O . ASN A 1 122 ? 9.381 -3.640 -17.591 1.00 94.88 122 ASN A O 1
ATOM 1000 N N . GLY A 1 123 ? 9.525 -4.858 -15.713 1.00 92.06 123 GLY A N 1
ATOM 1001 C CA . GLY A 1 123 ? 10.782 -4.252 -15.265 1.00 92.06 123 GLY A CA 1
ATOM 1002 C C . GLY A 1 123 ? 11.949 -4.458 -16.238 1.00 92.06 123 GLY A C 1
ATOM 1003 O O . GLY A 1 123 ? 12.743 -3.545 -16.466 1.00 92.06 123 GLY A O 1
ATOM 1004 N N . THR A 1 124 ? 12.067 -5.638 -16.851 1.00 93.94 124 THR A N 1
ATOM 1005 C CA . THR A 1 124 ? 13.074 -5.895 -17.894 1.00 93.94 124 THR A CA 1
ATOM 1006 C C . THR A 1 124 ? 12.825 -5.048 -19.140 1.00 93.94 124 THR A C 1
ATOM 1008 O O . THR A 1 124 ? 13.764 -4.423 -19.627 1.00 93.94 124 THR A O 1
ATOM 1011 N N . ARG A 1 125 ? 11.575 -4.940 -19.607 1.00 92.50 125 ARG A N 1
ATOM 1012 C CA . ARG A 1 125 ? 11.217 -4.118 -20.779 1.00 92.50 125 ARG A CA 1
ATOM 1013 C C . ARG A 1 125 ? 11.612 -2.654 -20.600 1.00 92.50 125 ARG A C 1
ATOM 1015 O O . ARG A 1 125 ? 12.241 -2.083 -21.485 1.00 92.50 125 ARG A O 1
ATOM 1022 N N . ILE A 1 126 ? 11.306 -2.063 -19.443 1.00 91.12 126 ILE A N 1
ATOM 1023 C CA . ILE A 1 126 ? 11.675 -0.669 -19.152 1.00 91.12 126 ILE A CA 1
ATOM 1024 C C . ILE A 1 126 ? 13.197 -0.481 -19.122 1.00 91.12 126 ILE A C 1
ATOM 1026 O O . ILE A 1 126 ? 13.700 0.506 -19.660 1.00 91.12 126 ILE A O 1
ATOM 1030 N N . ARG A 1 127 ? 13.949 -1.426 -18.542 1.00 91.50 127 ARG A N 1
ATOM 1031 C CA . ARG A 1 127 ? 15.421 -1.362 -18.517 1.00 91.50 127 ARG A CA 1
ATOM 1032 C C . ARG A 1 127 ? 16.028 -1.435 -19.914 1.00 91.50 127 ARG A C 1
ATOM 1034 O O . ARG A 1 127 ? 16.895 -0.621 -20.217 1.00 91.50 127 ARG A O 1
ATOM 1041 N N . VAL A 1 128 ? 15.548 -2.348 -20.760 1.00 94.00 128 VAL A N 1
ATOM 1042 C CA . VAL A 1 128 ? 15.997 -2.466 -22.157 1.00 94.00 128 VAL A CA 1
ATOM 1043 C C . VAL A 1 128 ? 15.717 -1.170 -22.915 1.00 94.00 128 VAL A C 1
ATOM 1045 O O . VAL A 1 128 ? 16.648 -0.562 -23.436 1.00 94.00 128 VAL A O 1
ATOM 1048 N N . ALA A 1 129 ? 14.479 -0.668 -22.867 1.00 92.38 129 ALA A N 1
ATOM 1049 C CA . ALA A 1 129 ? 14.109 0.582 -23.532 1.00 92.38 129 ALA A CA 1
ATOM 1050 C C . ALA A 1 129 ? 14.938 1.786 -23.041 1.00 92.38 129 ALA A C 1
ATOM 1052 O O . ALA A 1 129 ? 15.309 2.662 -23.821 1.00 92.38 129 ALA A O 1
ATOM 1053 N N . THR A 1 130 ? 15.257 1.839 -21.745 1.00 92.44 130 THR A N 1
ATOM 1054 C CA . THR A 1 130 ? 16.129 2.883 -21.182 1.00 92.44 130 THR A CA 1
ATOM 1055 C C . THR A 1 130 ? 17.558 2.741 -21.708 1.00 92.44 130 THR A C 1
ATOM 1057 O O . THR A 1 130 ? 18.142 3.730 -22.149 1.00 92.44 130 THR A O 1
ATOM 1060 N N . GLY A 1 131 ? 18.105 1.523 -21.717 1.00 94.12 131 GLY A N 1
ATOM 1061 C CA . GLY A 1 131 ? 19.435 1.234 -22.252 1.00 94.12 131 GLY A CA 1
ATOM 1062 C C . GLY A 1 131 ? 19.564 1.636 -23.721 1.00 94.12 131 GLY A C 1
ATOM 1063 O O . GLY A 1 131 ? 20.501 2.342 -24.083 1.00 94.12 131 GLY A O 1
ATOM 1064 N N . GLU A 1 132 ? 18.580 1.288 -24.549 1.00 94.94 132 GLU A N 1
ATOM 1065 C CA . GLU A 1 132 ? 18.533 1.679 -25.961 1.00 94.94 132 GLU A CA 1
ATOM 1066 C C . GLU A 1 132 ? 18.532 3.200 -26.144 1.00 94.94 132 GLU A C 1
ATOM 1068 O O . GLU A 1 132 ? 19.274 3.723 -26.976 1.00 94.94 132 GLU A O 1
ATOM 1073 N N . ARG A 1 133 ? 17.746 3.936 -25.347 1.00 93.25 133 ARG A N 1
ATOM 1074 C CA . ARG A 1 133 ? 17.723 5.409 -25.393 1.00 93.25 133 ARG A CA 1
ATOM 1075 C C . ARG A 1 133 ? 19.077 6.010 -25.029 1.00 93.25 133 ARG A C 1
ATOM 1077 O O . ARG A 1 133 ? 19.521 6.943 -25.693 1.00 93.25 133 ARG A O 1
ATOM 1084 N N . VAL A 1 134 ? 19.735 5.485 -23.996 1.00 94.81 134 VAL A N 1
ATOM 1085 C CA . VAL A 1 134 ? 21.073 5.939 -23.586 1.00 94.81 134 VAL A CA 1
ATOM 1086 C C . VAL A 1 134 ? 22.091 5.676 -24.694 1.00 94.81 134 VAL A C 1
ATOM 1088 O O . VAL A 1 134 ? 22.861 6.572 -25.030 1.00 94.81 134 VAL A O 1
ATOM 1091 N N . GLN A 1 135 ? 22.061 4.492 -25.311 1.00 93.69 135 GLN A N 1
ATOM 1092 C CA . GLN A 1 135 ? 22.958 4.160 -26.420 1.00 93.69 135 GLN A CA 1
ATOM 1093 C C . GLN A 1 135 ? 22.720 5.053 -27.643 1.00 93.69 135 GLN A C 1
ATOM 1095 O O . GLN A 1 135 ? 23.679 5.544 -28.231 1.00 93.69 135 GLN A O 1
ATOM 1100 N N . ARG A 1 136 ? 21.460 5.338 -27.998 1.00 93.50 136 ARG A N 1
ATOM 1101 C CA . ARG A 1 136 ? 21.141 6.288 -29.079 1.00 93.50 136 ARG A CA 1
ATOM 1102 C C . ARG A 1 136 ? 21.681 7.687 -28.790 1.00 93.50 136 ARG A C 1
ATOM 1104 O O . ARG A 1 136 ? 22.289 8.281 -29.668 1.00 93.50 136 ARG A O 1
ATOM 1111 N N . ARG A 1 137 ? 21.517 8.195 -27.562 1.00 92.69 137 ARG A N 1
ATOM 1112 C CA . ARG A 1 137 ? 22.066 9.505 -27.162 1.00 92.69 137 ARG A CA 1
ATOM 1113 C C . ARG A 1 137 ? 23.586 9.552 -27.278 1.00 92.69 137 ARG A C 1
ATOM 1115 O O . ARG A 1 137 ? 24.110 10.547 -27.750 1.00 92.69 137 ARG A O 1
ATOM 1122 N N . ARG A 1 138 ? 24.276 8.477 -26.888 1.00 92.19 138 ARG A N 1
ATOM 1123 C CA . ARG A 1 138 ? 25.735 8.369 -27.039 1.00 92.19 138 ARG A CA 1
ATOM 1124 C C . ARG A 1 138 ? 26.162 8.389 -28.504 1.00 92.19 138 ARG A C 1
ATOM 1126 O O . ARG A 1 138 ? 27.096 9.100 -28.828 1.00 92.19 138 ARG A O 1
ATOM 1133 N N . LYS A 1 139 ? 25.454 7.663 -29.376 1.00 91.00 139 LYS A N 1
ATOM 1134 C CA . LYS A 1 139 ? 25.729 7.646 -30.822 1.00 91.00 139 LYS A CA 1
ATOM 1135 C C . LYS A 1 139 ? 25.487 8.989 -31.514 1.00 91.00 139 LYS A C 1
ATOM 1137 O O . LYS A 1 139 ? 26.130 9.246 -32.510 1.00 91.00 139 LYS A O 1
ATOM 1142 N N . LEU A 1 140 ? 24.545 9.800 -31.028 1.00 90.00 140 LEU A N 1
ATOM 1143 C CA . LEU A 1 140 ? 24.264 11.135 -31.580 1.00 90.00 140 LEU A CA 1
ATOM 1144 C C . LEU A 1 140 ? 25.236 12.213 -31.074 1.00 90.00 140 LEU A C 1
ATOM 1146 O O . LEU A 1 140 ? 25.263 13.304 -31.628 1.00 90.00 140 LEU A O 1
ATOM 1150 N N . ALA A 1 141 ? 25.962 11.935 -29.989 1.00 84.06 141 ALA A N 1
ATOM 1151 C CA . ALA A 1 141 ? 26.932 12.846 -29.383 1.00 84.06 141 ALA A CA 1
ATOM 1152 C C . ALA A 1 141 ? 28.387 12.540 -29.790 1.00 84.06 141 ALA A C 1
ATOM 1154 O O . ALA A 1 141 ? 29.289 13.236 -29.330 1.00 84.06 141 ALA A O 1
ATOM 1155 N N . ALA A 1 142 ? 28.598 11.486 -30.585 1.00 73.81 142 ALA A N 1
ATOM 1156 C CA . ALA A 1 142 ? 29.872 11.076 -31.172 1.00 73.81 142 ALA A CA 1
ATOM 1157 C C . ALA A 1 142 ? 29.852 11.384 -32.670 1.00 73.81 142 ALA A C 1
ATOM 1159 O O . ALA A 1 142 ? 30.919 11.767 -33.190 1.00 73.81 142 ALA A O 1
#

Solvent-accessible surface area (backbone atoms only — not comparable to full-atom values): 8344 Å² total; per-residue (Å²): 133,87,79,78,76,78,65,94,81,73,74,83,85,51,70,69,59,50,54,49,53,44,45,39,42,75,75,68,65,52,55,60,64,62,54,12,64,75,68,74,45,54,46,69,56,50,51,54,48,29,50,74,72,67,56,38,76,71,72,75,62,66,71,74,68,65,55,75,62,50,50,51,53,51,48,48,39,37,69,77,67,48,35,34,60,62,56,48,24,56,50,34,36,76,70,76,47,78,49,62,42,69,58,48,50,54,52,42,70,73,44,60,68,69,60,42,51,43,40,52,51,29,46,50,52,52,51,52,56,49,50,53,51,52,52,52,53,53,63,76,75,106

Secondary structure (DSSP, 8-state):
-------TT--PPPHHHHHHHHHHHHTS---HHHHHHHHT--HHHHHHHHHHTT-------S----HHHHHHHHHHHHHTS---HHHHHHHHHHTT----HHHHHHHHHTS-HHHHHHHHHHHHHHHHHHHHHHHHHHHH--